Protein AF-A0A7W6G5Y7-F1 (afdb_monomer_lite)

Structure (mmCIF, N/CA/C/O backbone):
data_AF-A0A7W6G5Y7-F1
#
_entry.id   AF-A0A7W6G5Y7-F1
#
loop_
_atom_site.group_PDB
_atom_site.id
_atom_site.type_symbol
_atom_site.label_atom_id
_atom_site.label_alt_id
_atom_site.label_comp_id
_atom_site.label_asym_id
_atom_site.label_entity_id
_atom_site.label_seq_id
_atom_site.pdbx_PDB_ins_code
_atom_site.Cartn_x
_atom_site.Cartn_y
_atom_site.Cartn_z
_atom_site.occupancy
_atom_site.B_iso_or_equiv
_atom_site.auth_seq_id
_atom_site.auth_comp_id
_atom_site.auth_asym_id
_atom_site.auth_atom_id
_atom_site.pdbx_PDB_model_num
ATOM 1 N N . MET A 1 1 ? -26.078 9.169 24.799 1.00 60.44 1 MET A N 1
ATOM 2 C CA . MET A 1 1 ? -25.637 8.527 23.547 1.00 60.44 1 MET A CA 1
ATOM 3 C C . MET A 1 1 ? -25.379 7.090 23.911 1.00 60.44 1 MET A C 1
ATOM 5 O O . MET A 1 1 ? -24.624 6.875 24.850 1.00 60.44 1 MET A O 1
ATOM 9 N N . ASP A 1 2 ? -26.059 6.158 23.262 1.00 86.69 2 ASP A N 1
ATOM 10 C CA . ASP A 1 2 ? -25.894 4.738 23.559 1.00 86.69 2 ASP A CA 1
ATOM 11 C C . ASP A 1 2 ? -24.511 4.279 23.081 1.00 86.69 2 ASP A C 1
ATOM 13 O O . ASP A 1 2 ? -24.051 4.708 22.017 1.00 86.69 2 ASP A O 1
ATOM 17 N N . ASP A 1 3 ? -23.842 3.429 23.860 1.00 86.50 3 ASP A N 1
ATOM 18 C CA . ASP A 1 3 ? -22.496 2.922 23.551 1.00 86.50 3 ASP A CA 1
ATOM 19 C C . ASP A 1 3 ? -22.429 2.279 22.152 1.00 86.50 3 ASP A C 1
ATOM 21 O O . ASP A 1 3 ? -21.445 2.442 21.424 1.00 86.50 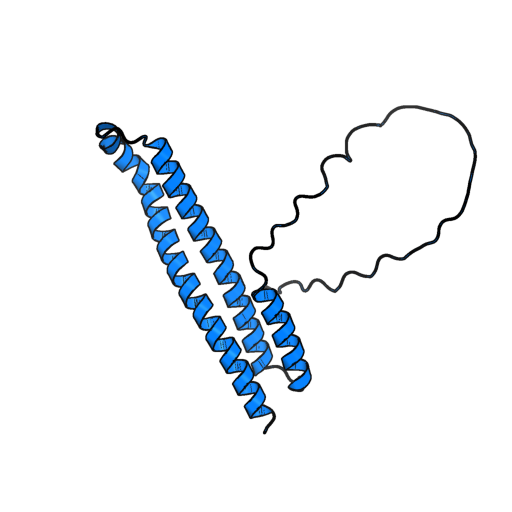3 ASP A O 1
ATOM 25 N N . ASP A 1 4 ? -23.520 1.642 21.724 1.00 88.94 4 ASP A N 1
ATOM 26 C CA . ASP A 1 4 ? -23.660 1.044 20.395 1.00 88.94 4 ASP A CA 1
ATOM 27 C C . ASP A 1 4 ? -23.603 2.086 19.271 1.00 88.94 4 ASP A C 1
ATOM 29 O O . ASP A 1 4 ? -22.976 1.858 18.234 1.00 88.94 4 ASP A O 1
ATOM 33 N N . SER A 1 5 ? -24.190 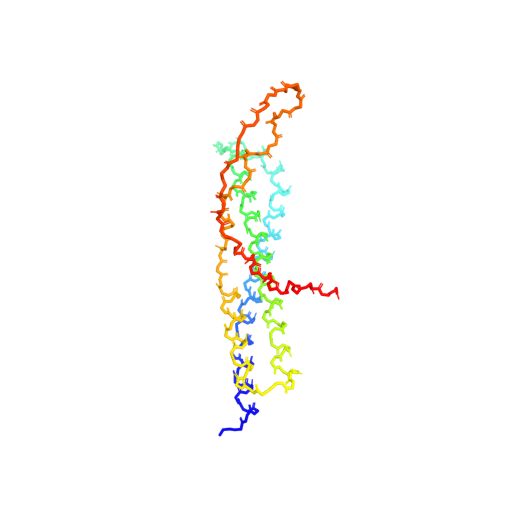3.268 19.485 1.00 91.25 5 SER A N 1
ATOM 34 C CA . SER A 1 5 ? -24.150 4.357 18.500 1.00 91.25 5 SER A CA 1
ATOM 35 C C . SER A 1 5 ? -22.722 4.864 18.298 1.00 91.25 5 SER A C 1
ATOM 37 O O . SER A 1 5 ? -22.308 5.129 17.168 1.00 91.25 5 SER A O 1
ATOM 39 N N . LEU A 1 6 ? -21.945 4.963 19.382 1.00 90.12 6 LEU A N 1
ATOM 40 C CA . LEU A 1 6 ? -20.556 5.415 19.315 1.00 90.12 6 LEU A CA 1
ATOM 41 C C . LEU A 1 6 ? -19.652 4.362 18.661 1.00 90.12 6 LEU A C 1
ATOM 43 O O . LEU A 1 6 ? -18.777 4.705 17.864 1.00 90.12 6 LEU A O 1
ATOM 47 N N . ARG A 1 7 ? -19.909 3.076 18.927 1.00 91.19 7 ARG A N 1
ATOM 48 C CA . ARG A 1 7 ? -19.215 1.963 18.265 1.00 91.19 7 ARG A CA 1
ATOM 49 C C . ARG A 1 7 ? -19.468 1.950 16.755 1.00 91.19 7 ARG A C 1
ATOM 51 O O . ARG A 1 7 ? -18.518 1.781 15.990 1.00 91.19 7 ARG A O 1
ATOM 58 N N . ILE A 1 8 ? -20.712 2.163 16.319 1.00 93.44 8 ILE A N 1
ATOM 59 C CA . ILE A 1 8 ? -21.060 2.243 14.890 1.00 93.44 8 ILE A CA 1
ATOM 60 C C . ILE A 1 8 ? -20.381 3.448 14.232 1.00 93.44 8 ILE A C 1
ATOM 62 O O . ILE A 1 8 ? -19.805 3.301 13.155 1.00 93.44 8 ILE A O 1
ATOM 66 N N . ALA A 1 9 ? -20.389 4.613 14.885 1.00 92.75 9 ALA A N 1
ATOM 67 C CA . ALA A 1 9 ? -19.726 5.808 14.364 1.00 92.75 9 ALA A CA 1
ATOM 68 C C . ALA A 1 9 ? -18.215 5.586 14.168 1.00 92.75 9 ALA A C 1
ATOM 70 O O . ALA A 1 9 ? -17.669 5.929 13.119 1.00 92.75 9 ALA A O 1
ATOM 71 N N . LEU A 1 10 ? -17.556 4.939 15.137 1.00 92.75 10 LEU A N 1
ATOM 72 C CA . LEU A 1 10 ? -16.141 4.579 15.045 1.00 92.75 10 LEU A CA 1
ATOM 73 C C . LEU A 1 10 ? -15.883 3.585 13.904 1.00 92.75 10 LEU A C 1
ATOM 75 O O . LEU A 1 10 ? -14.973 3.779 13.102 1.00 92.75 10 LEU A O 1
ATOM 79 N N . ALA A 1 11 ? -16.702 2.536 13.794 1.00 94.12 11 ALA A N 1
ATOM 80 C CA . ALA A 1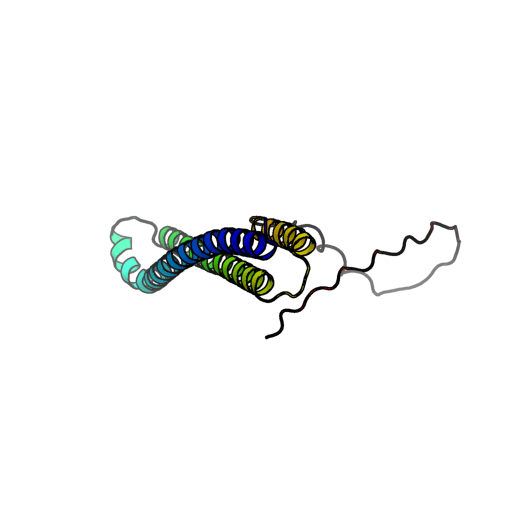 11 ? -16.596 1.561 12.712 1.00 94.12 11 ALA A CA 1
ATOM 81 C C . ALA A 1 11 ? -16.773 2.214 11.331 1.00 94.12 11 ALA A C 1
ATOM 83 O O . ALA A 1 11 ? -16.056 1.875 10.390 1.00 94.12 11 ALA A O 1
ATOM 84 N N . GLN A 1 12 ? -17.696 3.169 11.209 1.00 95.44 12 GLN A N 1
ATOM 85 C CA . GLN A 1 12 ? -17.959 3.875 9.960 1.00 95.44 12 GLN A CA 1
ATOM 86 C C . GLN A 1 12 ? -16.765 4.730 9.517 1.00 95.44 12 GLN A C 1
ATOM 88 O O . GLN A 1 12 ? -16.407 4.693 8.339 1.00 95.44 12 GLN A O 1
ATOM 93 N N . ASP A 1 13 ? -16.122 5.450 10.438 1.00 93.62 13 ASP A N 1
ATOM 94 C CA . ASP A 1 13 ? -14.914 6.229 10.134 1.00 93.62 13 ASP A CA 1
ATOM 95 C C . ASP A 1 13 ? -13.773 5.327 9.626 1.00 93.62 13 ASP A C 1
ATOM 97 O O . ASP A 1 13 ? -13.210 5.536 8.544 1.00 93.62 13 ASP A O 1
ATOM 101 N N . VAL A 1 14 ? -13.518 4.226 10.343 1.00 94.31 14 VAL A N 1
ATOM 102 C CA . VAL A 1 14 ? -12.521 3.217 9.954 1.00 94.31 14 VAL A CA 1
ATOM 103 C C . VAL A 1 14 ? -12.843 2.597 8.589 1.00 94.31 14 VAL A C 1
ATOM 105 O O . VAL A 1 14 ? -11.942 2.411 7.764 1.00 94.31 14 VAL A O 1
ATOM 108 N N . HIS A 1 15 ? -14.116 2.313 8.315 1.00 94.69 15 HIS A N 1
ATOM 109 C CA . HIS A 1 15 ? -14.567 1.743 7.046 1.00 94.69 15 HIS A CA 1
ATOM 110 C C . HIS A 1 15 ? -14.334 2.690 5.859 1.00 94.69 15 HIS A C 1
ATOM 112 O O . HIS A 1 15 ? -13.856 2.253 4.808 1.00 94.69 15 HIS A O 1
ATOM 118 N N . ILE A 1 16 ? -14.609 3.991 6.010 1.00 94.19 16 ILE A N 1
ATOM 119 C CA . ILE A 1 16 ? -14.344 4.984 4.951 1.00 94.19 16 ILE A CA 1
ATOM 120 C C . ILE A 1 16 ? -12.855 4.975 4.582 1.00 94.19 16 ILE A C 1
ATOM 122 O O . ILE A 1 16 ? -12.489 4.977 3.400 1.00 94.19 16 ILE A O 1
ATOM 126 N N . LYS A 1 17 ? -11.981 4.887 5.586 1.00 90.75 17 LYS A N 1
ATOM 127 C CA . LYS A 1 17 ? -10.534 4.827 5.377 1.00 90.75 17 LYS A CA 1
ATOM 128 C C . LYS A 1 17 ? -10.081 3.518 4.725 1.00 90.75 17 LYS A C 1
ATOM 130 O O . LYS A 1 17 ? -9.279 3.546 3.789 1.00 90.75 17 LYS A O 1
ATOM 135 N N . GLN A 1 18 ? -10.642 2.382 5.147 1.00 93.69 18 GLN A N 1
ATOM 136 C CA . GLN A 1 18 ? -10.413 1.082 4.504 1.00 93.69 18 GLN A CA 1
ATOM 137 C C . GLN A 1 18 ? -10.760 1.135 3.010 1.00 93.69 18 GLN A C 1
ATOM 139 O O . GLN A 1 18 ? -10.001 0.635 2.173 1.00 93.69 18 GLN A O 1
ATOM 144 N N . TRP A 1 19 ? -11.892 1.753 2.669 1.00 94.00 19 TRP A N 1
ATOM 145 C CA . TRP A 1 19 ? -12.358 1.864 1.290 1.00 94.00 19 TRP A CA 1
ATOM 146 C C . TRP A 1 19 ? -11.395 2.684 0.421 1.00 94.00 19 TRP A C 1
ATOM 148 O O . TRP A 1 19 ? -11.069 2.270 -0.695 1.00 94.00 19 TRP A O 1
ATOM 158 N N . SER A 1 20 ? -10.849 3.776 0.966 1.00 92.12 20 SER A N 1
ATOM 159 C CA . SER A 1 20 ? -9.802 4.573 0.310 1.00 92.12 20 SER A CA 1
ATOM 160 C C . SER A 1 20 ? -8.555 3.740 -0.024 1.00 92.12 20 SER A C 1
ATOM 162 O O . SER A 1 20 ? -8.077 3.756 -1.164 1.00 92.12 20 SER A O 1
ATOM 164 N N . TYR A 1 21 ? -8.068 2.921 0.918 1.00 92.81 21 TYR A N 1
ATOM 165 C CA . TYR A 1 21 ? -6.949 2.011 0.644 1.00 92.81 21 TYR A CA 1
ATOM 166 C C . TYR A 1 21 ? -7.297 0.947 -0.398 1.00 92.81 21 TYR A C 1
ATOM 168 O O . TYR A 1 21 ? -6.447 0.605 -1.221 1.00 92.81 21 TYR A O 1
ATOM 176 N N . GLY A 1 22 ? -8.537 0.453 -0.406 1.00 92.31 22 GLY A N 1
ATOM 177 C CA . GLY A 1 22 ? -9.022 -0.474 -1.428 1.00 92.31 22 GLY A CA 1
ATOM 178 C C . GLY A 1 22 ? -8.970 0.126 -2.835 1.00 92.31 22 GLY A C 1
ATOM 179 O O . GLY A 1 22 ? -8.525 -0.541 -3.774 1.00 92.31 22 GLY A O 1
ATOM 180 N N . TRP A 1 23 ? -9.357 1.396 -2.979 1.00 95.19 23 TRP A N 1
ATOM 181 C CA . TRP A 1 23 ? -9.278 2.105 -4.256 1.00 95.19 23 TRP A CA 1
ATOM 182 C C . TRP A 1 23 ? -7.829 2.301 -4.713 1.00 95.19 23 TRP A C 1
ATOM 184 O O . TRP A 1 23 ? -7.490 1.954 -5.846 1.00 95.19 23 TRP A O 1
ATOM 194 N N . LEU A 1 24 ? -6.955 2.786 -3.824 1.00 92.00 24 LEU A N 1
ATOM 195 C CA . LEU A 1 24 ? -5.527 2.961 -4.115 1.00 92.00 24 LEU A CA 1
ATOM 196 C C . LEU A 1 24 ? -4.875 1.636 -4.524 1.00 92.00 24 LEU A C 1
ATOM 198 O O . LEU A 1 24 ? -4.218 1.564 -5.561 1.00 92.00 24 LEU A O 1
ATOM 202 N N . ASN A 1 25 ? -5.132 0.567 -3.771 1.00 93.50 25 ASN A N 1
ATOM 203 C CA . ASN A 1 25 ? -4.649 -0.772 -4.084 1.00 93.50 25 ASN A CA 1
ATOM 204 C C . ASN A 1 25 ? -5.077 -1.225 -5.491 1.00 93.50 25 ASN A C 1
ATOM 206 O O . ASN A 1 25 ? -4.262 -1.761 -6.239 1.00 93.50 25 ASN A O 1
ATOM 210 N N . LYS A 1 26 ? -6.334 -0.974 -5.881 1.00 94.75 26 LYS A N 1
ATOM 211 C CA . LYS A 1 26 ? -6.847 -1.334 -7.211 1.00 94.75 26 LYS A CA 1
ATOM 212 C C . LYS A 1 26 ? -6.150 -0.557 -8.331 1.00 94.75 26 LYS A C 1
ATOM 214 O O . LYS A 1 26 ? -5.807 -1.152 -9.348 1.00 94.75 26 LYS A O 1
ATOM 219 N N . VAL A 1 27 ? -5.915 0.742 -8.141 1.00 95.75 27 VAL A N 1
ATOM 220 C CA . VAL A 1 27 ? -5.206 1.580 -9.123 1.00 95.75 27 VAL A CA 1
ATOM 221 C C . VAL A 1 27 ? -3.767 1.098 -9.308 1.00 95.75 27 VAL A C 1
ATOM 223 O O . VAL A 1 27 ? -3.352 0.854 -10.440 1.00 95.75 27 VAL A O 1
ATOM 226 N N . PHE A 1 28 ? -3.025 0.892 -8.217 1.00 94.25 28 PHE A N 1
ATOM 227 C CA . PHE A 1 28 ? -1.637 0.425 -8.294 1.00 94.25 28 PHE A CA 1
ATOM 228 C C . PHE A 1 28 ? -1.517 -1.006 -8.818 1.00 94.25 28 PHE A C 1
ATOM 230 O O . PHE A 1 28 ? -0.572 -1.302 -9.540 1.00 94.25 28 PHE A O 1
ATOM 237 N N . PHE A 1 29 ? -2.490 -1.872 -8.530 1.00 94.75 29 PHE A N 1
ATOM 238 C CA . PHE A 1 29 ? -2.553 -3.209 -9.116 1.00 94.75 29 PHE A CA 1
ATOM 239 C C . PHE A 1 29 ? -2.683 -3.161 -10.643 1.00 94.75 29 PHE A C 1
ATOM 241 O O . PHE A 1 29 ? -1.926 -3.827 -11.346 1.00 94.75 29 PHE A O 1
ATOM 248 N N . VAL A 1 30 ? -3.617 -2.357 -11.163 1.00 96.31 30 VAL A N 1
ATOM 249 C CA . VAL A 1 30 ? -3.798 -2.204 -12.616 1.00 96.31 30 VAL A CA 1
ATOM 250 C C . VAL A 1 30 ? -2.556 -1.579 -13.247 1.00 96.31 30 VAL A C 1
ATOM 252 O O . VAL A 1 30 ? -2.100 -2.051 -14.284 1.00 96.31 30 VAL A O 1
ATOM 255 N N . LEU A 1 31 ? -1.972 -0.562 -12.610 1.00 94.62 31 LEU A N 1
ATOM 256 C CA . LEU A 1 31 ? -0.749 0.075 -13.094 1.00 94.62 31 LEU A CA 1
ATOM 257 C C . LEU A 1 31 ? 0.425 -0.913 -13.155 1.00 94.62 31 LEU A C 1
ATOM 259 O O . LEU A 1 31 ? 1.078 -1.000 -14.189 1.00 94.62 31 LEU A O 1
ATOM 263 N N . ALA A 1 32 ? 0.657 -1.683 -12.088 1.00 94.31 32 ALA A N 1
ATOM 264 C CA . ALA A 1 32 ? 1.695 -2.713 -12.042 1.00 94.31 32 ALA A CA 1
ATOM 265 C C . ALA A 1 32 ? 1.470 -3.777 -13.122 1.00 94.31 32 ALA A C 1
ATOM 267 O O . ALA A 1 32 ? 2.389 -4.130 -13.845 1.00 94.31 32 ALA A O 1
ATOM 268 N N . MET A 1 33 ? 0.230 -4.234 -13.306 1.00 96.12 33 MET A N 1
ATOM 269 C CA . MET A 1 33 ? -0.095 -5.203 -14.353 1.00 96.12 33 MET A CA 1
ATOM 270 C C . MET A 1 33 ? 0.245 -4.675 -15.754 1.00 96.12 33 MET A C 1
ATOM 272 O O . MET A 1 33 ? 0.867 -5.383 -16.545 1.00 96.12 33 MET A O 1
ATOM 276 N N . LEU A 1 34 ? -0.136 -3.431 -16.061 1.00 95.44 34 LEU A N 1
ATOM 277 C CA . LEU A 1 34 ? 0.149 -2.815 -17.359 1.00 95.44 34 LEU A CA 1
ATOM 278 C C . LEU A 1 34 ? 1.650 -2.589 -17.571 1.00 95.44 34 LEU A C 1
ATOM 280 O O . LEU A 1 34 ? 2.152 -2.843 -18.665 1.00 95.44 34 LEU A O 1
ATOM 284 N N . LEU A 1 35 ? 2.368 -2.142 -16.539 1.00 93.75 35 LEU A N 1
ATOM 285 C CA . LEU A 1 35 ? 3.810 -1.914 -16.611 1.00 93.75 35 LEU A CA 1
ATOM 286 C C . LEU A 1 35 ? 4.588 -3.225 -16.746 1.00 93.75 35 LEU A C 1
ATOM 288 O O . LEU A 1 35 ? 5.473 -3.303 -17.592 1.00 93.75 35 LEU A O 1
ATOM 292 N N . SER A 1 36 ? 4.207 -4.279 -16.028 1.00 94.12 36 SER A N 1
ATOM 293 C CA . SER A 1 36 ? 4.819 -5.604 -16.154 1.00 94.12 36 SER A CA 1
ATOM 294 C C . SER A 1 36 ? 4.653 -6.171 -17.569 1.00 94.12 36 SER A C 1
ATOM 296 O O . SER A 1 36 ? 5.603 -6.703 -18.149 1.00 94.12 36 SER A O 1
ATOM 298 N N . VAL A 1 37 ? 3.474 -5.992 -18.179 1.00 94.75 37 VAL A N 1
ATOM 299 C CA . VAL A 1 37 ? 3.259 -6.337 -19.595 1.00 94.75 37 VAL A CA 1
ATOM 300 C C . VAL A 1 37 ? 4.127 -5.464 -20.505 1.00 94.75 37 VAL A C 1
ATOM 302 O O . VAL A 1 37 ? 4.758 -5.985 -21.423 1.00 94.75 37 VAL A O 1
ATOM 305 N N . ALA A 1 38 ? 4.219 -4.157 -20.246 1.00 90.56 38 ALA A N 1
ATOM 306 C CA . ALA A 1 38 ? 5.065 -3.255 -21.028 1.00 90.56 38 ALA A CA 1
ATOM 307 C C . ALA A 1 38 ? 6.554 -3.643 -20.963 1.00 90.56 38 ALA A C 1
ATOM 309 O O . ALA A 1 38 ? 7.223 -3.632 -21.996 1.00 90.56 38 ALA A O 1
ATOM 310 N N . VAL A 1 39 ? 7.058 -4.050 -19.792 1.00 91.00 39 VAL A N 1
ATOM 311 C CA . VAL A 1 39 ? 8.428 -4.560 -19.609 1.00 91.00 39 VAL A CA 1
ATOM 312 C C . VAL A 1 39 ? 8.647 -5.837 -20.423 1.00 91.00 39 VAL A C 1
ATOM 314 O O . VAL A 1 39 ? 9.674 -5.965 -21.084 1.00 91.00 39 VAL A O 1
ATOM 317 N N . MET A 1 40 ? 7.682 -6.762 -20.440 1.00 91.00 40 MET A N 1
ATOM 318 C CA . MET A 1 40 ? 7.778 -7.986 -21.249 1.00 91.00 40 MET A CA 1
ATOM 319 C C . MET A 1 40 ? 7.744 -7.719 -22.757 1.00 91.00 40 MET A C 1
ATOM 321 O O . MET A 1 40 ? 8.431 -8.399 -23.517 1.00 91.00 40 MET A O 1
ATOM 325 N N . VAL A 1 41 ? 6.955 -6.739 -23.201 1.00 90.12 41 VAL A N 1
ATOM 326 C CA . VAL A 1 41 ? 6.846 -6.361 -24.620 1.00 90.12 41 VAL A CA 1
ATOM 327 C C . VAL A 1 41 ? 8.047 -5.519 -25.076 1.00 90.12 41 VAL A C 1
ATOM 329 O O . VAL A 1 41 ? 8.353 -5.467 -26.269 1.00 90.12 41 VAL A O 1
ATOM 332 N N . TRP A 1 42 ? 8.775 -4.900 -24.143 1.00 86.00 42 TRP A N 1
ATOM 333 C CA . TRP A 1 42 ? 9.881 -3.989 -24.434 1.00 86.00 42 TRP A CA 1
ATOM 334 C C . TRP A 1 42 ? 10.950 -4.545 -25.396 1.00 86.00 42 TRP A C 1
ATOM 336 O O . TRP A 1 42 ? 11.266 -3.847 -26.364 1.00 86.00 42 TRP A O 1
ATOM 346 N N . PRO A 1 43 ? 11.477 -5.779 -25.238 1.00 83.56 43 PRO A N 1
ATOM 347 C CA . PRO A 1 43 ? 12.496 -6.317 -26.143 1.00 83.56 43 PRO A CA 1
ATOM 348 C C . PRO A 1 43 ? 12.021 -6.415 -27.599 1.00 83.56 43 PRO A C 1
ATOM 350 O O . PRO A 1 43 ? 12.816 -6.223 -28.517 1.00 83.56 43 PRO A O 1
ATOM 353 N N . LEU A 1 44 ? 10.722 -6.658 -27.817 1.00 85.38 44 LEU A N 1
ATOM 354 C CA . LEU A 1 44 ? 10.123 -6.712 -29.155 1.00 85.38 44 LEU A CA 1
ATOM 355 C C . LEU A 1 44 ? 10.079 -5.319 -29.802 1.00 85.38 44 LEU A C 1
ATOM 357 O O . LEU A 1 44 ? 10.317 -5.174 -30.999 1.00 85.38 44 LEU A O 1
ATOM 361 N N . MET A 1 45 ? 9.817 -4.284 -29.002 1.00 79.62 45 MET A N 1
ATOM 362 C CA . MET A 1 45 ? 9.747 -2.895 -29.462 1.00 79.62 45 MET A CA 1
ATOM 363 C C . MET A 1 45 ? 11.135 -2.272 -29.666 1.00 79.62 45 MET A C 1
ATOM 365 O O . MET A 1 45 ? 11.322 -1.492 -30.603 1.00 79.62 45 MET A O 1
ATOM 369 N N . ALA A 1 46 ? 12.119 -2.629 -28.835 1.00 77.00 46 ALA A N 1
ATOM 370 C CA . ALA A 1 46 ? 13.473 -2.067 -28.855 1.00 77.00 46 ALA A CA 1
ATOM 371 C C . ALA A 1 46 ? 14.167 -2.200 -30.224 1.00 77.00 46 ALA A C 1
ATOM 373 O O . ALA A 1 46 ? 14.847 -1.272 -30.665 1.00 77.00 46 ALA A O 1
ATOM 374 N N . VAL A 1 47 ? 13.917 -3.301 -30.944 1.00 73.69 47 VAL A N 1
ATOM 375 C CA . VAL A 1 47 ? 14.434 -3.533 -32.307 1.00 73.69 47 VAL A CA 1
ATOM 376 C C . VAL A 1 47 ? 13.954 -2.458 -33.290 1.00 73.69 47 VAL A C 1
ATOM 378 O O . VAL A 1 47 ? 14.703 -2.042 -34.169 1.00 73.69 47 VAL A O 1
ATOM 381 N N . THR A 1 48 ? 12.728 -1.960 -33.119 1.00 72.75 48 THR A N 1
ATOM 382 C CA . THR A 1 48 ? 12.142 -0.926 -33.989 1.00 72.75 48 THR A CA 1
ATOM 383 C C . THR A 1 48 ? 12.445 0.501 -33.520 1.00 72.75 48 THR A C 1
ATOM 385 O O . THR A 1 48 ? 12.542 1.413 -34.340 1.00 72.75 48 THR A O 1
ATOM 388 N N . ILE A 1 49 ? 12.625 0.708 -32.210 1.00 67.31 49 ILE A N 1
ATOM 389 C CA . ILE A 1 49 ? 12.835 2.032 -31.598 1.00 67.31 49 ILE A CA 1
ATOM 390 C C . ILE A 1 49 ? 14.283 2.515 -31.726 1.00 67.31 49 ILE A C 1
ATOM 392 O O . ILE A 1 49 ? 14.490 3.723 -31.848 1.00 67.31 49 ILE A O 1
ATOM 396 N N . ASN A 1 50 ? 15.274 1.617 -31.790 1.00 64.25 50 ASN A N 1
ATOM 397 C CA . ASN A 1 50 ? 16.676 2.004 -32.014 1.00 64.25 50 ASN A CA 1
ATOM 398 C C . ASN A 1 50 ? 16.872 2.844 -33.293 1.00 64.25 50 ASN A C 1
ATOM 400 O O . ASN A 1 50 ? 17.790 3.655 -33.366 1.00 64.25 50 ASN A O 1
ATOM 404 N N . ALA A 1 51 ? 15.962 2.740 -34.266 1.00 60.75 51 ALA A N 1
ATOM 405 C CA . ALA A 1 51 ? 15.953 3.580 -35.463 1.00 60.75 51 ALA A CA 1
ATOM 406 C C . ALA A 1 51 ? 15.611 5.070 -35.203 1.00 60.75 51 ALA A C 1
ATOM 408 O O . ALA A 1 51 ? 15.744 5.885 -36.112 1.00 60.75 51 ALA A O 1
ATOM 409 N N . ARG A 1 52 ? 15.155 5.447 -33.995 1.00 67.12 52 ARG A N 1
ATOM 410 C CA . ARG A 1 52 ? 14.675 6.803 -33.640 1.00 67.12 52 ARG A CA 1
ATOM 411 C C . ARG A 1 52 ? 15.578 7.569 -32.661 1.00 67.12 52 ARG A C 1
ATOM 413 O O . ARG A 1 52 ? 15.198 8.651 -32.226 1.00 67.12 52 ARG A O 1
ATOM 420 N N . GLY A 1 53 ? 16.750 7.034 -32.308 1.00 68.88 53 GLY A N 1
ATOM 421 C CA . GLY A 1 53 ? 17.755 7.745 -31.500 1.00 68.88 53 GLY A CA 1
ATOM 422 C C . GLY A 1 53 ? 17.438 7.894 -30.005 1.00 68.88 53 GLY A C 1
ATOM 423 O O . GLY A 1 53 ? 18.119 8.646 -29.315 1.00 68.88 53 GLY A O 1
ATOM 424 N N . VAL A 1 54 ? 16.426 7.190 -29.489 1.00 72.50 54 VAL A N 1
ATOM 425 C CA . VAL A 1 54 ? 16.198 7.059 -28.041 1.00 72.50 54 VAL A CA 1
ATOM 426 C C . VAL A 1 54 ? 17.065 5.918 -27.526 1.00 72.50 54 VAL A C 1
ATOM 428 O O . VAL A 1 54 ? 17.007 4.821 -28.078 1.00 72.50 54 VAL A O 1
ATOM 431 N N . ASP A 1 55 ? 17.832 6.156 -26.460 1.00 81.12 55 ASP A N 1
ATOM 432 C CA . ASP A 1 55 ? 18.598 5.096 -25.806 1.00 81.12 55 ASP A CA 1
ATOM 433 C C . ASP A 1 55 ? 17.634 4.078 -25.176 1.00 81.12 55 ASP A C 1
ATOM 435 O O . ASP A 1 55 ? 17.002 4.319 -24.138 1.00 81.12 55 ASP A O 1
ATOM 439 N N . ALA A 1 56 ? 17.488 2.936 -25.849 1.00 82.12 56 ALA A N 1
ATOM 440 C CA . ALA A 1 56 ? 16.578 1.874 -25.454 1.00 82.12 56 ALA A CA 1
ATOM 441 C C . ALA A 1 56 ? 16.885 1.338 -24.044 1.00 82.12 56 ALA A C 1
ATOM 443 O O . ALA A 1 56 ? 15.962 0.905 -23.349 1.00 82.12 56 ALA A O 1
ATOM 444 N N . ALA A 1 57 ? 18.143 1.406 -23.594 1.00 84.25 57 ALA A N 1
ATOM 445 C CA . ALA A 1 57 ? 18.535 0.959 -22.260 1.00 84.25 57 ALA A CA 1
ATOM 446 C C . ALA A 1 57 ? 18.021 1.907 -21.164 1.00 84.25 57 ALA A C 1
ATOM 448 O O . ALA A 1 57 ? 17.529 1.459 -20.122 1.00 84.25 57 ALA A O 1
ATOM 449 N N . VAL A 1 58 ? 18.071 3.221 -21.410 1.00 87.00 58 VAL A N 1
ATOM 450 C CA . VAL A 1 58 ? 17.553 4.228 -20.469 1.00 87.00 58 VAL A CA 1
ATOM 451 C C . VAL A 1 58 ? 16.042 4.080 -20.324 1.00 87.00 58 VAL A C 1
ATOM 453 O O . VAL A 1 58 ? 15.531 3.997 -19.206 1.00 87.00 58 VAL A O 1
ATOM 456 N N . ALA A 1 59 ? 15.321 3.980 -21.442 1.00 85.00 59 ALA A N 1
ATOM 457 C CA . ALA A 1 59 ? 13.869 3.842 -21.411 1.00 85.00 59 ALA A CA 1
ATOM 458 C C . ALA A 1 59 ? 13.422 2.531 -20.734 1.00 85.00 59 ALA A C 1
ATOM 460 O O . ALA A 1 59 ? 12.507 2.560 -19.910 1.00 85.00 59 ALA A O 1
ATOM 461 N N . GLN A 1 60 ? 14.119 1.413 -20.970 1.00 87.25 60 GLN A N 1
ATOM 462 C CA . GLN A 1 60 ? 13.878 0.158 -20.246 1.00 87.25 60 GLN A CA 1
ATOM 463 C C . GLN A 1 60 ? 14.036 0.327 -18.732 1.00 87.25 60 GLN A C 1
ATOM 465 O O . GLN A 1 60 ? 13.200 -0.148 -17.960 1.00 87.25 60 GLN A O 1
ATOM 470 N N . THR A 1 61 ? 15.105 1.004 -18.307 1.00 90.75 61 THR A N 1
ATOM 471 C CA . THR A 1 61 ? 15.406 1.216 -16.885 1.00 90.75 61 THR A CA 1
ATOM 472 C C . THR A 1 61 ? 14.310 2.038 -16.216 1.00 90.75 61 THR A C 1
ATOM 474 O O . THR A 1 61 ? 13.856 1.685 -15.130 1.00 90.75 61 THR A O 1
ATOM 477 N N . VAL A 1 62 ? 13.823 3.087 -16.884 1.00 91.06 62 VAL A N 1
ATOM 478 C CA . VAL A 1 62 ? 12.723 3.920 -16.376 1.00 91.06 62 VAL A CA 1
ATOM 479 C C . VAL A 1 62 ? 11.426 3.119 -16.267 1.00 91.06 62 VAL A C 1
ATOM 481 O O . VAL A 1 62 ? 10.784 3.154 -15.219 1.00 91.06 62 VAL A O 1
ATOM 484 N N . VAL A 1 63 ? 11.051 2.362 -17.303 1.00 90.31 63 VAL A N 1
ATOM 485 C CA . VAL A 1 63 ? 9.827 1.540 -17.279 1.00 90.31 63 VAL A CA 1
ATOM 486 C C . VAL A 1 63 ? 9.906 0.475 -16.181 1.00 90.31 63 VAL A C 1
ATOM 488 O O . VAL A 1 63 ? 8.953 0.306 -15.426 1.00 90.31 63 VAL A O 1
ATOM 491 N N . THR A 1 64 ? 11.059 -0.180 -16.028 1.00 92.94 64 THR A N 1
ATOM 492 C CA . THR A 1 64 ? 11.290 -1.182 -14.972 1.00 92.94 64 THR A CA 1
ATOM 493 C C . THR A 1 64 ? 11.240 -0.552 -13.576 1.00 92.94 64 THR A C 1
ATOM 495 O O . THR A 1 64 ? 10.655 -1.124 -12.659 1.00 92.94 64 THR A O 1
ATOM 498 N N . ALA A 1 65 ? 11.811 0.644 -13.397 1.00 94.44 65 ALA A N 1
ATOM 499 C CA . ALA A 1 65 ? 11.747 1.359 -12.123 1.00 94.44 65 ALA A CA 1
ATOM 500 C C . ALA A 1 65 ? 10.305 1.750 -11.763 1.00 94.44 65 ALA A C 1
ATOM 502 O O . ALA A 1 65 ? 9.901 1.607 -10.609 1.00 94.44 65 ALA A O 1
ATOM 503 N N . LEU A 1 66 ? 9.517 2.198 -12.746 1.00 94.12 66 LEU A N 1
ATOM 504 C CA . LEU A 1 66 ? 8.096 2.500 -12.561 1.00 94.12 66 LEU A CA 1
ATOM 505 C C . LEU A 1 66 ? 7.279 1.245 -12.233 1.00 94.12 66 LEU A C 1
ATOM 507 O O . LEU A 1 66 ? 6.398 1.314 -11.377 1.00 94.12 66 LEU A O 1
ATOM 511 N N . ASP A 1 67 ? 7.572 0.111 -12.873 1.00 94.94 67 ASP A N 1
ATOM 512 C CA . ASP A 1 67 ? 6.930 -1.176 -12.578 1.00 94.94 67 ASP A CA 1
ATOM 513 C C . ASP A 1 67 ? 7.202 -1.602 -11.129 1.00 94.94 67 ASP A C 1
ATOM 515 O O . ASP A 1 67 ? 6.273 -1.807 -10.344 1.00 94.94 67 ASP A O 1
ATOM 519 N N . GLY A 1 68 ? 8.477 -1.606 -10.727 1.00 95.38 68 GLY A N 1
ATOM 520 C CA . GLY A 1 68 ? 8.876 -1.904 -9.352 1.00 95.38 68 GLY A CA 1
ATOM 521 C C . GLY A 1 68 ? 8.243 -0.950 -8.334 1.00 95.38 68 GLY A C 1
ATOM 522 O O . GLY A 1 68 ? 7.769 -1.387 -7.282 1.00 95.38 68 GLY A O 1
ATOM 523 N N . PHE A 1 69 ? 8.159 0.342 -8.660 1.00 95.19 69 PHE A N 1
ATOM 524 C CA . PHE A 1 69 ? 7.459 1.335 -7.846 1.00 95.19 69 PHE A CA 1
ATOM 525 C C . PHE A 1 69 ? 5.964 1.012 -7.710 1.00 95.19 69 PHE A C 1
ATOM 527 O O . PHE A 1 69 ? 5.437 1.003 -6.596 1.00 95.19 69 PHE A O 1
ATOM 534 N N . ALA A 1 70 ? 5.279 0.693 -8.810 1.00 94.44 70 ALA A N 1
ATOM 535 C CA . ALA A 1 70 ? 3.859 0.354 -8.791 1.00 94.44 70 ALA A CA 1
ATOM 536 C C . ALA A 1 70 ? 3.583 -0.912 -7.962 1.00 94.44 70 ALA A C 1
ATOM 538 O O . ALA A 1 70 ? 2.660 -0.920 -7.143 1.00 94.44 70 ALA A O 1
ATOM 539 N N . ILE A 1 71 ? 4.419 -1.946 -8.107 1.00 94.00 71 ILE A N 1
ATOM 540 C CA . ILE A 1 71 ? 4.342 -3.183 -7.316 1.00 94.00 71 ILE A CA 1
ATOM 541 C C . ILE A 1 71 ? 4.558 -2.890 -5.827 1.00 94.00 71 ILE A C 1
ATOM 543 O O . ILE A 1 71 ? 3.800 -3.380 -4.984 1.00 94.00 71 ILE A O 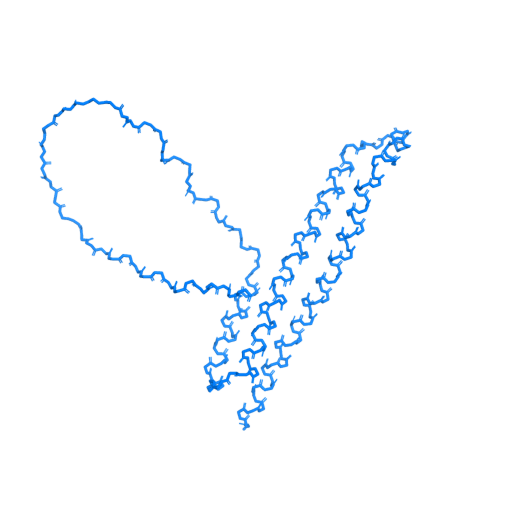1
ATOM 547 N N . TYR A 1 72 ? 5.562 -2.079 -5.487 1.00 94.62 72 TYR A N 1
ATOM 548 C CA . TYR A 1 72 ? 5.828 -1.697 -4.102 1.00 94.62 72 TYR A CA 1
ATOM 549 C C . TYR A 1 72 ? 4.629 -0.970 -3.476 1.00 94.62 72 TYR A C 1
ATOM 551 O O . TYR A 1 72 ? 4.182 -1.343 -2.389 1.00 94.62 72 TYR A O 1
ATOM 559 N N . PHE A 1 73 ? 4.058 0.014 -4.175 1.00 93.69 73 PHE A N 1
ATOM 560 C CA . PHE A 1 73 ? 2.886 0.757 -3.701 1.00 93.69 73 PHE A CA 1
ATOM 561 C C . PHE A 1 73 ? 1.639 -0.123 -3.583 1.00 93.69 73 PHE A C 1
ATOM 563 O O . PHE A 1 73 ? 0.896 -0.002 -2.606 1.00 93.69 73 PHE A O 1
ATOM 570 N N . TYR A 1 74 ? 1.434 -1.053 -4.519 1.00 93.62 74 TYR A N 1
ATOM 571 C CA . TYR A 1 74 ? 0.392 -2.073 -4.408 1.00 93.62 74 TYR A CA 1
ATOM 572 C C . TYR A 1 74 ? 0.539 -2.869 -3.104 1.00 93.62 74 TYR A C 1
ATOM 574 O O . TYR A 1 74 ? -0.386 -2.908 -2.292 1.00 93.62 74 TYR A O 1
ATOM 582 N N . GLN A 1 75 ? 1.719 -3.438 -2.841 1.00 92.69 75 GLN A N 1
ATOM 583 C CA . GLN A 1 75 ? 1.960 -4.200 -1.612 1.00 92.69 75 GLN A CA 1
ATOM 584 C C . GLN A 1 75 ? 1.804 -3.338 -0.352 1.00 92.69 75 GLN A C 1
ATOM 586 O O . GLN A 1 75 ? 1.265 -3.801 0.658 1.00 92.69 75 GLN A O 1
ATOM 591 N N . PHE A 1 76 ? 2.256 -2.086 -0.406 1.00 91.88 76 PHE A N 1
ATOM 592 C CA . PHE A 1 76 ? 2.156 -1.135 0.693 1.00 91.88 76 PHE A CA 1
ATOM 593 C C . PHE A 1 76 ? 0.697 -0.855 1.075 1.00 91.88 76 PHE A C 1
ATOM 595 O O . PHE A 1 76 ? 0.316 -1.017 2.240 1.00 91.88 76 PHE A O 1
ATOM 602 N N . TYR A 1 77 ? -0.151 -0.512 0.102 1.00 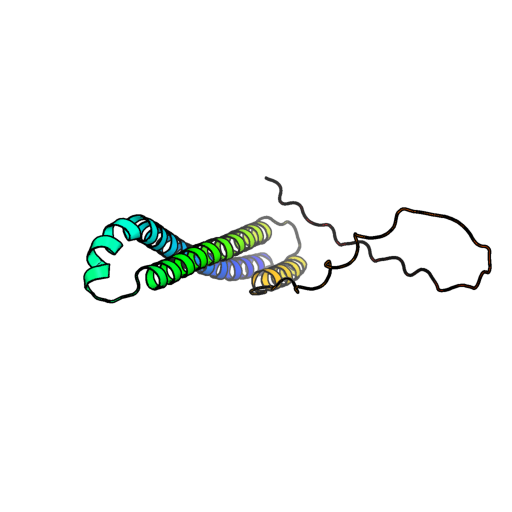92.25 77 TYR A N 1
ATOM 603 C CA . TYR A 1 77 ? -1.569 -0.261 0.363 1.00 92.25 77 TYR A CA 1
ATOM 604 C C . TYR A 1 77 ? -2.346 -1.531 0.683 1.00 92.25 77 TYR A C 1
ATOM 606 O O . TYR A 1 77 ? -3.231 -1.489 1.539 1.00 92.25 77 TYR A O 1
ATOM 614 N N . LYS A 1 78 ? -1.986 -2.671 0.084 1.00 92.94 78 LYS A N 1
ATOM 615 C CA . LYS A 1 78 ? -2.599 -3.958 0.417 1.00 92.94 78 LYS A CA 1
ATOM 616 C C . LYS A 1 78 ? -2.416 -4.305 1.894 1.00 92.94 78 LYS A C 1
ATOM 618 O O . LYS A 1 78 ? -3.375 -4.719 2.541 1.00 92.94 78 LYS A O 1
ATOM 623 N N . LYS A 1 79 ? -1.217 -4.094 2.451 1.00 92.19 79 LYS A N 1
ATOM 624 C CA . LYS A 1 79 ? -0.949 -4.310 3.885 1.00 92.19 79 LYS A CA 1
ATOM 625 C C . LYS A 1 79 ? -1.817 -3.411 4.764 1.00 92.19 79 LYS A C 1
ATOM 627 O O . LYS A 1 79 ? -2.443 -3.904 5.697 1.00 92.19 79 LYS A O 1
ATOM 632 N N . ARG A 1 80 ? -1.902 -2.114 4.448 1.00 92.56 80 ARG A N 1
ATOM 633 C CA . ARG A 1 80 ? -2.742 -1.160 5.194 1.00 92.56 80 ARG A CA 1
ATOM 634 C C . ARG A 1 80 ? -4.223 -1.525 5.132 1.00 92.56 80 ARG A C 1
ATOM 636 O O . ARG A 1 80 ? -4.874 -1.535 6.167 1.00 92.56 80 ARG A O 1
ATOM 643 N N . GLN A 1 81 ? -4.720 -1.919 3.960 1.00 93.62 81 GLN A N 1
ATOM 644 C CA . GLN A 1 81 ? -6.095 -2.389 3.789 1.00 93.62 81 GLN A CA 1
ATOM 645 C C . GLN A 1 81 ? -6.418 -3.559 4.733 1.00 93.62 81 GLN A C 1
ATOM 647 O O . GLN A 1 81 ? -7.443 -3.524 5.407 1.00 93.62 81 GLN A O 1
ATOM 652 N N . VAL A 1 82 ? -5.536 -4.563 4.809 1.00 93.69 82 VAL A N 1
ATOM 653 C CA . VAL A 1 82 ? -5.720 -5.736 5.684 1.00 93.69 82 VAL A CA 1
ATOM 654 C C . VAL A 1 82 ? -5.671 -5.346 7.164 1.00 93.69 82 VAL A C 1
ATOM 656 O O . VAL A 1 82 ? -6.488 -5.818 7.950 1.00 93.69 82 VAL A O 1
ATOM 659 N N . LEU A 1 83 ? -4.754 -4.454 7.557 1.00 93.38 83 LEU A N 1
ATOM 660 C CA . LEU A 1 83 ? -4.686 -3.952 8.934 1.00 93.38 83 LEU A CA 1
ATOM 661 C C . LEU A 1 83 ? -5.970 -3.212 9.330 1.00 93.38 83 LEU A C 1
ATOM 663 O O . LEU A 1 83 ? -6.513 -3.465 10.404 1.00 93.38 83 LEU A O 1
ATOM 667 N N . THR A 1 84 ? -6.488 -2.348 8.454 1.00 94.31 84 THR A N 1
ATOM 668 C CA . THR A 1 84 ? -7.740 -1.625 8.703 1.00 94.31 84 THR A CA 1
ATOM 669 C C . THR A 1 84 ? -8.949 -2.564 8.738 1.00 94.31 84 THR A C 1
ATOM 671 O O . THR A 1 84 ? -9.824 -2.386 9.579 1.00 94.31 84 THR A O 1
ATOM 674 N N . GLU A 1 85 ? -8.993 -3.597 7.893 1.00 93.50 85 GLU A N 1
ATOM 675 C CA . GLU A 1 85 ? -10.055 -4.614 7.924 1.00 93.50 85 GLU A CA 1
ATOM 676 C C . GLU A 1 85 ? -10.045 -5.410 9.239 1.00 93.50 85 GLU A C 1
ATOM 678 O O . GLU A 1 85 ? -11.090 -5.611 9.863 1.00 93.50 85 GLU A O 1
ATOM 683 N N . ASN A 1 86 ? -8.862 -5.811 9.707 1.00 94.75 86 ASN A N 1
ATOM 684 C CA . ASN A 1 86 ? -8.711 -6.485 10.996 1.00 94.75 86 ASN A CA 1
ATOM 685 C C . ASN A 1 86 ? -9.115 -5.572 12.162 1.00 94.75 86 ASN A C 1
ATOM 687 O O . ASN A 1 86 ? -9.762 -6.030 13.107 1.00 94.75 86 ASN A O 1
ATOM 691 N N . LEU A 1 87 ? -8.787 -4.279 12.084 1.00 93.94 87 LEU A N 1
ATOM 692 C CA . LEU A 1 87 ? -9.214 -3.285 13.066 1.00 93.94 87 LEU A CA 1
ATOM 693 C C . LEU A 1 87 ? -10.739 -3.126 13.078 1.00 93.94 87 LEU A C 1
ATOM 695 O O . LEU A 1 87 ? -11.343 -3.144 14.148 1.00 93.94 87 LEU A O 1
ATOM 699 N N . LEU A 1 88 ? -11.372 -3.056 11.905 1.00 94.69 88 LEU A N 1
ATOM 700 C CA . LEU A 1 88 ? -12.828 -2.995 11.780 1.00 94.69 88 LEU A CA 1
ATOM 701 C C . LEU A 1 88 ? -13.493 -4.240 12.381 1.00 94.69 88 LEU A C 1
ATOM 703 O O . LEU A 1 88 ? -14.433 -4.121 13.167 1.00 94.69 88 LEU A O 1
ATOM 707 N N . ARG A 1 89 ? -12.960 -5.433 12.088 1.00 93.62 89 ARG A N 1
ATOM 708 C CA . ARG A 1 89 ? -13.423 -6.694 12.687 1.00 93.62 89 ARG A CA 1
ATOM 709 C C . ARG A 1 89 ? -13.316 -6.652 14.213 1.00 93.62 89 ARG A C 1
ATOM 711 O O . ARG A 1 89 ? -14.249 -7.056 14.901 1.00 93.62 89 ARG A O 1
ATOM 718 N N . ARG A 1 90 ? -12.222 -6.108 14.752 1.00 92.81 90 ARG A N 1
ATOM 719 C CA . ARG A 1 90 ? -12.047 -5.925 16.199 1.00 92.81 90 ARG A CA 1
ATOM 720 C C . ARG A 1 90 ? -13.075 -4.954 16.786 1.00 92.81 90 ARG A C 1
ATOM 722 O O . ARG A 1 90 ? -13.585 -5.233 17.861 1.00 92.81 90 ARG A O 1
ATOM 729 N N . ILE A 1 91 ? -13.414 -3.860 16.102 1.00 93.31 91 ILE A N 1
ATOM 730 C CA . ILE A 1 91 ? -14.446 -2.912 16.567 1.00 93.31 91 ILE A CA 1
ATOM 731 C C . ILE A 1 91 ? -15.819 -3.578 16.645 1.00 93.31 91 ILE A C 1
ATOM 733 O O . ILE A 1 91 ? -16.529 -3.407 17.635 1.00 93.31 91 ILE A O 1
ATOM 737 N N . VAL A 1 92 ? -16.181 -4.354 15.622 1.00 92.88 92 VAL A N 1
ATOM 738 C CA . VAL A 1 92 ? -17.503 -4.986 15.531 1.00 92.88 92 VAL A CA 1
ATOM 739 C C . VAL A 1 92 ? -17.658 -6.130 16.537 1.00 92.88 92 VAL A C 1
ATOM 741 O O . VAL A 1 92 ? -18.683 -6.206 17.209 1.00 92.88 92 VAL A O 1
ATOM 744 N N . PHE A 1 93 ? -16.650 -6.997 16.668 1.00 93.94 93 PHE A N 1
ATOM 745 C CA . PHE A 1 93 ? -16.765 -8.253 17.424 1.00 93.94 93 PHE A CA 1
ATOM 746 C C . PHE A 1 93 ? -16.114 -8.240 18.811 1.00 93.94 93 PHE A C 1
ATOM 748 O O . PHE A 1 93 ? -16.081 -9.273 19.471 1.00 93.94 93 PHE A O 1
ATOM 755 N N . SER A 1 94 ? -15.549 -7.122 19.268 1.00 91.44 94 SER A N 1
ATOM 756 C CA . SER A 1 94 ? -14.930 -7.083 20.595 1.00 91.44 94 SER A CA 1
ATOM 757 C C . SER A 1 94 ? -15.958 -6.871 21.708 1.00 91.44 94 SER A C 1
ATOM 759 O O . SER A 1 94 ? -16.801 -5.977 21.637 1.00 91.44 94 SER A O 1
ATOM 761 N N . ASP A 1 95 ? -15.800 -7.620 22.798 1.00 93.12 95 ASP A N 1
ATOM 762 C CA . ASP A 1 95 ? -16.562 -7.446 24.045 1.00 93.12 95 ASP A CA 1
ATOM 763 C C . ASP A 1 95 ? -16.013 -6.317 24.941 1.00 93.12 95 ASP A C 1
ATOM 765 O O . ASP A 1 95 ? -16.457 -6.124 26.072 1.00 93.12 95 ASP A O 1
ATOM 769 N N . LEU A 1 96 ? -15.003 -5.570 24.475 1.00 90.88 96 LEU A N 1
ATOM 770 C CA . LEU A 1 96 ? -14.391 -4.500 25.258 1.00 90.88 96 LEU A CA 1
ATOM 771 C C . LEU A 1 96 ? -15.326 -3.283 25.381 1.00 90.88 96 LEU A C 1
ATOM 773 O O . LEU A 1 96 ? -16.030 -2.940 24.424 1.00 90.88 96 LEU A O 1
ATOM 777 N N . PRO A 1 97 ? -15.277 -2.565 26.522 1.00 91.31 97 PRO A N 1
ATOM 778 C CA . PRO A 1 97 ? -15.991 -1.304 26.671 1.00 91.31 97 PRO A CA 1
ATOM 779 C C . PRO A 1 97 ? -15.469 -0.282 25.659 1.00 91.31 97 PRO A C 1
ATOM 781 O O . PRO A 1 97 ? -14.261 -0.198 25.409 1.00 91.31 97 PRO A O 1
ATOM 784 N N . VAL A 1 98 ? -16.380 0.520 25.106 1.00 91.00 98 VAL A N 1
ATOM 785 C CA . VAL A 1 98 ? -16.109 1.406 23.965 1.00 91.00 98 VAL A CA 1
ATOM 786 C C . VAL A 1 98 ? -14.954 2.375 24.235 1.00 91.00 98 VAL A C 1
ATOM 788 O O . VAL A 1 98 ? -14.117 2.571 23.360 1.00 91.00 98 VAL A O 1
ATOM 791 N N . ALA A 1 99 ? -14.824 2.888 25.463 1.00 89.38 99 ALA A N 1
ATOM 792 C CA . ALA A 1 99 ? -13.727 3.779 25.850 1.00 89.38 99 ALA A CA 1
ATOM 793 C C . ALA A 1 99 ? -12.330 3.175 25.594 1.00 89.38 99 ALA A C 1
ATOM 795 O O . ALA A 1 99 ? -11.479 3.824 24.998 1.00 89.38 99 ALA A O 1
ATOM 796 N N . LYS A 1 100 ? -12.110 1.901 25.954 1.00 91.44 100 LYS A N 1
ATOM 797 C CA . LYS A 1 100 ? -10.826 1.212 25.699 1.00 91.44 100 LYS A CA 1
ATOM 798 C C . LYS A 1 100 ? -10.612 0.909 24.217 1.00 91.44 100 LYS A C 1
ATOM 800 O O . LYS A 1 100 ? -9.484 0.741 23.762 1.00 91.44 100 LYS A O 1
ATOM 805 N N . LEU A 1 101 ? -11.711 0.770 23.487 1.00 91.12 101 LEU A N 1
ATOM 806 C CA . LEU A 1 101 ? -11.726 0.468 22.066 1.00 91.12 101 LEU A CA 1
ATOM 807 C C . LEU A 1 101 ? -11.288 1.686 21.250 1.00 91.12 101 LEU A C 1
ATOM 809 O O . LEU A 1 101 ? -10.497 1.533 20.327 1.00 91.12 101 LEU A O 1
ATOM 813 N N . VAL A 1 102 ? -11.734 2.881 21.643 1.00 92.19 102 VAL A N 1
ATOM 814 C CA . VAL A 1 102 ? -11.312 4.153 21.043 1.00 92.19 102 VAL A CA 1
ATOM 815 C C . VAL A 1 102 ? -9.799 4.334 21.156 1.00 92.19 102 VAL A C 1
ATOM 817 O O . VAL A 1 102 ? -9.152 4.548 20.134 1.00 92.19 102 VAL A O 1
ATOM 820 N N . ASP A 1 103 ? -9.222 4.162 22.350 1.00 92.06 103 ASP A N 1
ATOM 821 C CA . ASP A 1 103 ? -7.772 4.305 22.554 1.00 92.06 103 ASP A CA 1
ATOM 822 C C . ASP A 1 103 ? -6.974 3.334 21.668 1.00 92.06 103 ASP A C 1
ATOM 824 O O . ASP A 1 103 ? -6.041 3.733 20.971 1.00 92.06 103 ASP A O 1
ATOM 828 N N . ALA A 1 104 ? -7.397 2.065 21.622 1.00 90.94 104 ALA A N 1
ATOM 829 C CA . ALA A 1 104 ? -6.759 1.049 20.787 1.00 90.94 104 ALA A CA 1
ATOM 830 C C . ALA A 1 104 ? -6.896 1.343 19.281 1.00 90.94 104 ALA A C 1
ATOM 832 O O . ALA A 1 104 ? -5.975 1.076 18.511 1.00 90.94 104 ALA A O 1
ATOM 833 N N . VAL A 1 105 ? -8.039 1.884 18.846 1.00 93.31 105 VAL A N 1
ATOM 834 C CA . VAL A 1 105 ? -8.269 2.266 17.445 1.00 93.31 105 VAL A CA 1
ATOM 835 C C . VAL A 1 105 ? -7.414 3.463 17.057 1.00 93.31 105 VAL A C 1
ATOM 837 O O . VAL A 1 105 ? -6.844 3.450 15.969 1.00 93.31 105 VAL A O 1
ATOM 840 N N . ILE A 1 106 ? -7.280 4.462 17.930 1.00 92.38 106 ILE A N 1
ATOM 841 C CA . ILE A 1 106 ? -6.417 5.626 17.697 1.00 92.38 106 ILE A CA 1
ATOM 842 C C . ILE A 1 106 ? -4.954 5.189 17.565 1.00 92.38 106 ILE A C 1
ATOM 844 O O . ILE A 1 106 ? -4.269 5.620 16.635 1.00 92.38 106 ILE A O 1
ATOM 848 N N . GLU A 1 107 ? -4.480 4.314 18.451 1.00 93.00 107 GLU A N 1
ATOM 849 C CA . GLU A 1 107 ? -3.110 3.796 18.408 1.00 93.00 107 GLU A CA 1
ATOM 850 C C . GLU A 1 107 ? -2.835 3.007 17.117 1.00 93.00 107 GLU A C 1
ATOM 852 O O . GLU A 1 107 ? -1.863 3.288 16.408 1.00 93.00 107 GLU A O 1
ATOM 857 N N . GLU A 1 108 ? -3.715 2.067 16.758 1.00 91.44 108 GLU A N 1
ATOM 858 C CA . GLU A 1 108 ? -3.564 1.284 15.527 1.00 91.44 108 GLU A CA 1
ATOM 859 C C . GLU A 1 108 ? -3.699 2.157 14.274 1.00 91.44 108 GLU A C 1
ATOM 861 O O . GLU A 1 108 ? -2.935 1.992 13.323 1.00 91.44 108 GLU A O 1
ATOM 866 N N . MET A 1 109 ? -4.603 3.141 14.269 1.00 91.06 109 MET A N 1
ATOM 867 C CA . MET A 1 109 ? -4.716 4.088 13.157 1.00 91.06 109 MET A CA 1
ATOM 868 C C . MET A 1 109 ? -3.474 4.956 13.007 1.00 91.06 109 MET A C 1
ATOM 870 O O . MET A 1 109 ? -3.018 5.156 11.882 1.00 91.06 109 MET A O 1
ATOM 874 N N . SER A 1 110 ? -2.890 5.411 14.115 1.00 90.88 110 SER A N 1
ATOM 875 C CA . SER A 1 110 ? -1.612 6.125 14.108 1.00 90.88 110 SER A CA 1
ATOM 876 C C . SER A 1 110 ? -0.507 5.259 13.500 1.00 90.88 110 SER A C 1
ATOM 878 O O . SER A 1 110 ? 0.239 5.716 12.633 1.00 90.88 110 SER A O 1
ATOM 880 N N . ARG A 1 111 ? -0.448 3.972 13.863 1.00 89.31 111 ARG A N 1
ATOM 881 C CA . ARG A 1 111 ? 0.520 3.020 13.299 1.00 89.31 111 ARG A CA 1
ATOM 882 C C . ARG A 1 111 ? 0.301 2.757 11.808 1.00 89.31 111 ARG A C 1
ATOM 884 O O . ARG A 1 111 ? 1.272 2.630 11.067 1.00 89.31 111 ARG A O 1
ATOM 891 N N . ILE A 1 112 ? -0.949 2.665 11.360 1.00 89.50 112 ILE A N 1
ATOM 892 C CA . ILE A 1 112 ? -1.290 2.477 9.940 1.00 89.50 112 ILE A CA 1
ATOM 893 C C . ILE A 1 112 ? -0.933 3.732 9.130 1.00 89.50 112 ILE A C 1
ATOM 895 O O . ILE A 1 112 ? -0.479 3.612 7.989 1.00 89.50 112 ILE A O 1
ATOM 899 N N . ASP A 1 113 ? -1.096 4.918 9.718 1.00 85.62 113 ASP A N 1
ATOM 900 C CA . ASP A 1 113 ? -0.796 6.195 9.067 1.00 85.62 113 ASP A CA 1
ATOM 901 C C . ASP A 1 113 ? 0.681 6.562 9.066 1.00 85.62 113 ASP A C 1
ATOM 903 O O . ASP A 1 113 ? 1.097 7.300 8.166 1.00 85.62 113 ASP A O 1
ATOM 907 N N . GLN A 1 114 ? 1.485 6.024 9.993 1.00 85.25 114 GLN A N 1
ATOM 908 C CA . GLN A 1 114 ? 2.941 6.144 9.927 1.00 85.25 114 GLN A CA 1
ATOM 909 C C . GLN A 1 114 ? 3.391 5.736 8.521 1.00 85.25 114 GLN A C 1
ATOM 911 O O . GLN A 1 114 ? 3.136 4.623 8.060 1.00 85.25 114 GLN A O 1
ATOM 916 N N . GLY A 1 115 ? 3.931 6.721 7.799 1.00 76.56 115 GLY A N 1
ATOM 917 C CA . GLY A 1 115 ? 4.215 6.666 6.371 1.00 76.56 115 GLY A CA 1
ATOM 918 C C . GLY A 1 115 ? 5.325 5.680 6.016 1.00 76.56 115 GLY A C 1
ATOM 919 O O . GLY A 1 115 ? 5.409 4.561 6.517 1.00 76.56 115 GLY A O 1
ATOM 920 N N . PHE A 1 116 ? 6.213 6.098 5.125 1.00 70.62 116 PHE A N 1
ATOM 921 C CA . PHE A 1 116 ? 7.408 5.325 4.822 1.00 70.62 116 PHE A CA 1
ATOM 922 C C . PHE A 1 116 ? 8.382 5.424 5.998 1.00 70.62 116 PHE A C 1
ATOM 924 O O . PHE A 1 116 ? 9.103 6.407 6.152 1.00 70.62 116 PHE A O 1
ATOM 931 N N . GLY A 1 117 ? 8.383 4.403 6.853 1.00 67.00 117 GLY A N 1
ATOM 932 C CA . GLY A 1 117 ? 9.456 4.199 7.812 1.00 67.00 117 GLY A CA 1
ATOM 933 C C . GLY A 1 117 ? 10.693 3.742 7.055 1.00 67.00 117 GLY A C 1
ATOM 934 O O . GLY A 1 117 ? 10.775 2.581 6.659 1.00 67.00 117 GLY A O 1
ATOM 935 N N . PHE A 1 118 ? 11.650 4.641 6.833 1.00 65.19 118 PHE A N 1
ATOM 936 C CA . PHE A 1 118 ? 12.985 4.217 6.435 1.00 65.19 118 PHE A CA 1
ATOM 937 C C . PHE A 1 118 ? 13.603 3.528 7.652 1.00 65.19 118 PHE A C 1
ATOM 939 O O . PHE A 1 118 ? 13.790 4.200 8.672 1.00 65.19 118 PHE A O 1
ATOM 946 N N . PRO A 1 119 ? 13.894 2.212 7.610 1.00 63.53 119 PRO A N 1
ATOM 947 C CA . PRO A 1 119 ? 14.709 1.623 8.655 1.00 63.53 119 PRO A CA 1
ATOM 948 C C . PRO A 1 119 ? 16.017 2.407 8.641 1.00 63.53 119 PRO A C 1
ATOM 950 O O . PRO A 1 119 ? 16.695 2.457 7.614 1.00 63.53 119 PRO A O 1
ATOM 953 N N . ALA A 1 120 ? 16.314 3.109 9.736 1.00 56.94 120 ALA A N 1
ATOM 954 C CA . ALA A 1 120 ? 17.540 3.876 9.853 1.00 56.94 120 ALA A CA 1
ATOM 955 C C . ALA A 1 120 ? 18.701 2.944 9.491 1.00 56.94 120 ALA A C 1
ATOM 957 O O . ALA A 1 120 ? 18.951 1.956 10.182 1.00 56.94 120 ALA A O 1
ATOM 958 N N . SER A 1 121 ? 19.362 3.225 8.367 1.00 58.34 121 SER A N 1
ATOM 959 C CA . SER A 1 121 ? 20.576 2.531 7.960 1.00 58.34 121 SER A CA 1
ATOM 960 C C . SER A 1 121 ? 21.646 2.859 8.996 1.00 58.34 121 SER A C 1
ATOM 962 O O . SER A 1 121 ? 22.333 3.873 8.900 1.00 58.34 121 SER A O 1
ATOM 964 N N . GLY A 1 122 ? 21.722 2.051 10.051 1.00 55.03 122 GLY A N 1
ATOM 965 C CA . GLY A 1 122 ? 22.522 2.356 11.225 1.00 55.03 122 GLY A CA 1
ATOM 966 C C . GLY A 1 122 ? 22.875 1.106 12.013 1.00 55.03 122 GLY A C 1
ATOM 967 O O . GLY A 1 122 ? 22.089 0.647 12.832 1.00 55.03 122 GLY A O 1
ATOM 968 N N . LYS A 1 123 ? 24.119 0.652 11.801 1.00 49.56 123 LYS A N 1
ATOM 969 C CA . LYS A 1 123 ? 24.893 -0.341 12.570 1.00 49.56 123 LYS A CA 1
ATOM 970 C C . LYS A 1 123 ? 24.481 -1.812 12.443 1.00 49.56 123 LYS A C 1
ATOM 972 O O . LYS A 1 123 ? 23.766 -2.331 13.286 1.00 49.56 123 LYS A O 1
ATOM 977 N N . LYS A 1 124 ? 25.114 -2.505 11.488 1.00 50.03 124 LYS A N 1
ATOM 978 C CA . LYS A 1 124 ? 26.129 -3.551 11.761 1.00 50.03 124 LYS A CA 1
ATOM 979 C C . LYS A 1 124 ? 27.017 -3.752 10.523 1.00 50.03 124 LYS A C 1
ATOM 981 O O . LYS A 1 124 ? 26.858 -4.702 9.772 1.00 50.03 124 LYS A O 1
ATOM 986 N N . ALA A 1 125 ? 27.947 -2.826 10.316 1.00 46.47 125 ALA A N 1
ATOM 987 C CA . ALA A 1 125 ? 29.167 -3.073 9.555 1.00 46.47 125 ALA A CA 1
ATOM 988 C C . ALA A 1 125 ? 30.315 -2.769 10.523 1.00 46.47 125 ALA A C 1
ATOM 990 O O . ALA A 1 125 ? 30.450 -1.629 10.961 1.00 46.47 125 ALA A O 1
ATOM 991 N N . GLY A 1 126 ? 31.046 -3.806 10.929 1.00 47.88 126 GLY A N 1
ATOM 992 C CA . GLY A 1 126 ? 32.143 -3.712 11.893 1.00 47.88 126 GLY A CA 1
ATOM 993 C C . GLY A 1 126 ? 31.835 -4.374 13.233 1.00 47.88 126 GLY A C 1
ATOM 994 O O . GLY A 1 126 ? 31.681 -3.684 14.228 1.00 47.88 126 GLY A O 1
ATOM 995 N N . GLU A 1 127 ? 31.710 -5.700 13.240 1.00 45.94 127 GLU A N 1
ATOM 996 C CA . GLU A 1 127 ? 32.017 -6.564 14.391 1.00 45.94 127 GLU A CA 1
ATOM 997 C C . GLU A 1 127 ? 31.972 -8.010 13.877 1.00 45.94 127 GLU A C 1
ATOM 999 O O . GLU A 1 127 ? 30.920 -8.651 13.867 1.00 45.94 127 GLU A O 1
ATOM 1004 N N . GLY A 1 128 ? 33.094 -8.494 13.338 1.00 42.69 128 GLY A N 1
ATOM 1005 C CA . GLY A 1 128 ? 33.158 -9.862 12.830 1.00 42.69 128 GLY A CA 1
ATOM 1006 C C . GLY A 1 128 ? 34.356 -10.224 11.961 1.00 42.69 128 GLY A C 1
ATOM 1007 O O . GLY A 1 128 ? 34.182 -11.072 11.100 1.00 42.69 128 GLY A O 1
ATOM 1008 N N . GLU A 1 129 ? 35.534 -9.631 12.150 1.00 48.84 129 GLU A N 1
ATOM 1009 C CA . GLU A 1 129 ? 36.794 -10.212 11.663 1.00 48.84 129 GLU A CA 1
ATOM 1010 C C . GLU A 1 129 ? 37.962 -9.691 12.524 1.00 48.84 129 GLU A C 1
ATOM 1012 O O . GLU A 1 129 ? 37.932 -8.530 12.919 1.00 48.84 129 GLU A O 1
ATOM 1017 N N . GLU A 1 130 ? 38.924 -10.578 12.831 1.00 40.78 130 GLU A N 1
ATOM 1018 C CA . GLU A 1 130 ? 40.032 -10.491 13.821 1.00 40.78 130 GLU A CA 1
ATOM 1019 C C . GLU A 1 130 ? 39.608 -10.620 15.307 1.00 40.78 130 GLU A C 1
ATOM 1021 O O . GLU A 1 130 ? 38.753 -9.897 15.791 1.00 40.78 130 GLU A O 1
ATOM 1026 N N . GLU A 1 131 ? 40.090 -11.541 16.151 1.00 40.97 131 GLU A N 1
ATOM 1027 C CA . GLU A 1 131 ? 41.285 -12.390 16.164 1.00 40.97 131 GLU A CA 1
ATOM 1028 C C . GLU A 1 131 ? 40.978 -13.762 16.806 1.00 40.97 131 GLU A C 1
ATOM 1030 O O . GLU A 1 131 ? 40.394 -13.866 17.888 1.00 40.97 131 GLU A O 1
ATOM 1035 N N . ARG A 1 132 ? 41.497 -14.840 16.211 1.00 39.97 132 ARG A N 1
ATOM 1036 C CA . ARG A 1 132 ? 41.935 -16.025 16.962 1.00 39.97 132 ARG A CA 1
ATOM 1037 C C . ARG A 1 132 ? 43.410 -16.242 16.663 1.00 39.97 132 ARG A C 1
ATOM 1039 O O . ARG A 1 132 ? 43.715 -16.929 15.700 1.00 39.97 132 ARG A O 1
ATOM 1046 N N . HIS A 1 133 ? 44.301 -15.713 17.501 1.00 36.34 133 HIS A N 1
ATOM 1047 C CA . HIS A 1 133 ? 45.551 -16.385 17.875 1.00 36.34 133 HIS A CA 1
ATOM 1048 C C . HIS A 1 133 ? 46.309 -15.625 18.982 1.00 36.34 133 HIS A C 1
ATOM 1050 O O . HIS A 1 133 ? 46.769 -14.518 18.775 1.00 36.34 133 HIS A O 1
ATOM 1056 N N . GLY A 1 134 ? 46.557 -16.297 20.117 1.00 32.03 134 GLY A N 1
ATOM 1057 C CA . GLY A 1 134 ? 47.868 -16.224 20.782 1.00 32.03 134 GLY A CA 1
ATOM 1058 C C . GLY A 1 134 ? 48.082 -15.312 22.005 1.00 32.03 134 GLY A C 1
ATOM 1059 O O . GLY A 1 134 ? 48.536 -14.191 21.875 1.00 32.03 134 GLY A O 1
ATOM 1060 N N . LYS A 1 135 ? 47.986 -15.932 23.194 1.00 36.19 135 LYS A N 1
ATOM 1061 C CA . LYS A 1 135 ? 48.894 -15.815 24.368 1.00 36.19 135 LYS A CA 1
ATOM 1062 C C . LYS A 1 135 ? 49.147 -14.445 25.053 1.00 36.19 135 LYS A C 1
ATOM 1064 O O . LYS A 1 135 ? 50.020 -13.694 24.654 1.00 36.19 135 LYS A O 1
ATOM 1069 N N . GLY A 1 136 ? 48.636 -14.357 26.292 1.00 31.52 136 GLY A N 1
ATOM 1070 C CA . GLY A 1 136 ? 49.457 -14.167 27.508 1.00 31.52 136 GLY A CA 1
ATOM 1071 C C . GLY A 1 136 ? 49.590 -12.751 28.099 1.00 31.52 136 GLY A C 1
ATOM 1072 O O . GLY A 1 136 ? 50.134 -11.869 27.456 1.00 31.52 136 GLY A O 1
ATOM 1073 N N . GLY A 1 137 ? 49.222 -12.577 29.385 1.00 33.69 137 GLY A N 1
ATOM 1074 C CA . GLY A 1 137 ? 49.756 -11.485 30.227 1.00 33.69 137 GLY A CA 1
ATOM 1075 C C . GLY A 1 137 ? 48.795 -10.757 31.190 1.00 33.69 137 GLY A C 1
ATOM 1076 O O . GLY A 1 137 ? 48.308 -9.681 30.889 1.00 33.69 137 GLY A O 1
ATOM 1077 N N . THR A 1 138 ? 48.572 -11.346 32.368 1.00 32.66 138 THR A N 1
ATOM 1078 C CA . THR A 1 138 ? 48.527 -10.773 33.742 1.00 32.66 138 THR A CA 1
ATOM 1079 C C . THR A 1 138 ? 47.963 -9.352 34.070 1.00 32.66 138 THR A C 1
ATOM 1081 O O . THR A 1 138 ? 48.646 -8.348 33.934 1.00 32.66 138 THR A O 1
ATOM 1084 N N . VAL A 1 139 ? 46.778 -9.345 34.720 1.00 42.00 139 VAL A N 1
ATOM 1085 C CA . VAL A 1 139 ? 46.304 -8.631 35.956 1.00 42.00 139 VAL A CA 1
ATOM 1086 C C . VAL A 1 139 ? 46.356 -7.082 36.101 1.00 42.00 139 VAL A C 1
ATOM 1088 O O . VAL A 1 139 ? 47.407 -6.517 36.381 1.00 42.00 139 VAL A O 1
ATOM 1091 N N . LYS A 1 140 ? 45.173 -6.434 36.234 1.00 38.56 140 LYS A N 1
ATOM 1092 C CA . LYS A 1 140 ? 44.653 -5.819 37.498 1.00 38.56 140 LYS A CA 1
ATOM 1093 C C . LYS A 1 140 ? 43.180 -5.332 37.402 1.00 38.56 140 LYS A C 1
ATOM 1095 O O . LYS A 1 140 ? 42.731 -4.995 36.312 1.00 38.56 140 LYS A O 1
ATOM 1100 N N . PRO A 1 141 ? 42.428 -5.268 38.530 1.00 49.75 141 PRO A N 1
ATOM 1101 C CA . PRO A 1 141 ? 40.987 -4.979 38.569 1.00 49.75 141 PRO A CA 1
ATOM 1102 C C . PRO A 1 141 ? 40.641 -3.526 38.973 1.00 49.75 141 PRO A C 1
ATOM 1104 O O . PRO A 1 141 ? 41.308 -2.935 39.822 1.00 49.75 141 PRO A O 1
ATOM 1107 N N . LYS A 1 142 ? 39.539 -2.977 38.436 1.00 37.31 142 LYS A N 1
ATOM 1108 C CA . LYS A 1 142 ? 38.777 -1.824 38.982 1.00 37.31 142 LYS A CA 1
ATOM 1109 C C . LYS A 1 142 ? 37.411 -1.773 38.267 1.00 37.31 142 LYS A C 1
ATOM 1111 O O . LYS A 1 142 ? 37.369 -1.636 37.058 1.00 37.31 142 LYS A O 1
ATOM 1116 N N . ALA A 1 143 ? 36.312 -2.175 38.904 1.00 36.09 143 ALA A N 1
ATOM 1117 C CA . ALA A 1 143 ? 35.434 -1.402 39.795 1.00 36.09 143 ALA A CA 1
ATOM 1118 C C . ALA A 1 143 ? 34.129 -0.949 39.101 1.00 36.09 143 ALA A C 1
ATOM 1120 O O . ALA A 1 143 ? 34.137 -0.094 38.229 1.00 36.09 143 ALA A O 1
ATOM 1121 N N . LYS A 1 144 ? 33.026 -1.557 39.568 1.00 41.56 144 LYS A N 1
ATOM 1122 C CA . LYS A 1 144 ? 31.641 -1.061 39.715 1.00 41.56 144 LYS A CA 1
ATOM 1123 C C . LYS A 1 144 ? 31.135 0.034 38.753 1.00 41.56 144 LYS A C 1
ATOM 1125 O O . LYS A 1 144 ? 31.412 1.210 38.947 1.00 41.56 144 LYS A O 1
ATOM 1130 N N . GLY A 1 145 ? 30.189 -0.354 37.896 1.00 36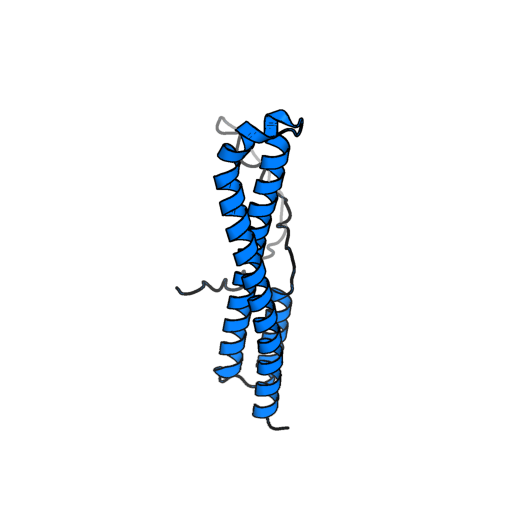.00 145 GLY A N 1
ATOM 1131 C CA . GLY A 1 145 ? 29.151 0.508 37.315 1.00 36.00 145 GLY A CA 1
ATOM 1132 C C . GLY A 1 145 ? 27.876 -0.319 37.113 1.00 36.00 145 GLY A C 1
ATOM 1133 O O . GLY A 1 145 ? 27.952 -1.444 36.632 1.00 36.00 145 GLY A O 1
ATOM 1134 N N . GLY A 1 146 ? 26.741 0.167 37.615 1.00 39.72 146 GLY A N 1
ATOM 1135 C CA . GLY A 1 146 ? 25.545 -0.620 37.929 1.00 39.72 146 GLY A CA 1
ATOM 1136 C C . GLY A 1 146 ? 24.769 -1.212 36.747 1.00 39.72 146 GLY A C 1
ATOM 1137 O O . GLY A 1 146 ? 24.719 -0.660 35.653 1.00 39.72 146 GLY A O 1
ATOM 1138 N N . LYS A 1 147 ? 24.104 -2.338 37.035 1.00 45.41 147 LYS A N 1
ATOM 1139 C CA . LYS A 1 147 ? 23.050 -2.958 36.224 1.00 45.41 147 LYS A CA 1
ATOM 1140 C C . LYS A 1 147 ? 21.894 -1.974 36.001 1.00 45.41 147 LYS A C 1
ATOM 1142 O O . LYS A 1 147 ? 21.195 -1.647 36.955 1.00 45.41 147 LYS A O 1
ATOM 1147 N N . ALA A 1 148 ? 21.622 -1.627 34.749 1.00 50.53 148 ALA A N 1
ATOM 1148 C CA . ALA A 1 148 ? 20.270 -1.319 34.297 1.00 50.53 148 ALA A CA 1
ATOM 1149 C C . ALA A 1 148 ? 19.799 -2.511 33.455 1.00 50.53 148 ALA A C 1
ATOM 1151 O O . ALA A 1 148 ? 20.425 -2.860 32.456 1.00 50.53 148 ALA A O 1
ATOM 1152 N N . ALA A 1 149 ? 18.755 -3.198 33.917 1.00 55.78 149 ALA A N 1
ATOM 1153 C CA . ALA A 1 149 ? 18.132 -4.277 33.164 1.00 55.78 149 ALA A CA 1
ATOM 1154 C C . ALA A 1 149 ? 17.535 -3.704 31.865 1.00 55.78 149 ALA A C 1
ATOM 1156 O O . ALA A 1 149 ? 16.845 -2.685 31.937 1.00 55.78 149 ALA A O 1
ATOM 1157 N N . PRO A 1 150 ? 17.760 -4.317 30.690 1.00 53.62 150 PRO A N 1
ATOM 1158 C CA . PRO A 1 150 ? 17.032 -3.919 29.496 1.00 53.62 150 PRO A CA 1
ATOM 1159 C C . PRO A 1 150 ? 15.547 -4.235 29.701 1.00 53.62 150 PRO A C 1
ATOM 1161 O O . PRO A 1 150 ? 15.181 -5.334 30.128 1.00 53.62 150 PRO A O 1
ATOM 1164 N N . ALA A 1 151 ? 14.701 -3.239 29.436 1.00 60.59 151 ALA A N 1
ATOM 1165 C CA . ALA A 1 151 ? 13.255 -3.379 29.445 1.00 60.59 151 ALA A CA 1
ATOM 1166 C C . ALA A 1 151 ? 12.842 -4.573 28.571 1.00 60.59 151 ALA A C 1
ATOM 1168 O O . ALA A 1 151 ? 13.361 -4.754 27.468 1.00 60.59 151 ALA A O 1
ATOM 1169 N N . LYS A 1 152 ? 11.920 -5.398 29.083 1.00 62.50 152 LYS A N 1
ATOM 1170 C CA . LYS A 1 152 ? 11.327 -6.500 28.318 1.00 62.50 152 LYS A CA 1
ATOM 1171 C C . LYS A 1 152 ? 10.762 -5.936 27.005 1.00 62.50 152 LYS A C 1
ATOM 1173 O O . LYS A 1 152 ? 9.993 -4.976 27.074 1.00 62.50 152 LYS A O 1
ATOM 1178 N N . PRO A 1 153 ? 11.100 -6.507 25.837 1.00 59.44 153 PRO A N 1
ATOM 1179 C CA . PRO A 1 153 ? 10.430 -6.140 24.599 1.00 59.44 153 PRO A CA 1
ATOM 1180 C C . PRO A 1 153 ? 8.940 -6.479 24.720 1.00 59.44 153 PRO A C 1
ATOM 1182 O O . PRO A 1 153 ? 8.573 -7.525 25.262 1.00 59.44 153 PRO A O 1
ATOM 1185 N N . ALA A 1 154 ? 8.090 -5.563 24.252 1.00 62.84 154 ALA A N 1
ATOM 1186 C CA . ALA A 1 154 ? 6.657 -5.792 24.134 1.00 62.84 154 ALA A CA 1
ATOM 1187 C C . ALA A 1 154 ? 6.399 -7.060 23.294 1.00 62.84 154 ALA A C 1
ATOM 1189 O O . ALA A 1 154 ? 7.181 -7.345 22.381 1.00 62.84 154 ALA A O 1
ATOM 1190 N N . PRO A 1 155 ? 5.344 -7.836 23.599 1.00 63.72 155 PRO A N 1
ATOM 1191 C CA . PRO A 1 155 ? 5.041 -9.057 22.865 1.00 63.72 155 PRO A CA 1
ATOM 1192 C C . PRO A 1 155 ? 4.829 -8.734 21.383 1.00 63.72 155 PRO A C 1
ATOM 1194 O O . PRO A 1 155 ? 3.907 -8.011 21.011 1.00 63.72 155 PRO A O 1
ATOM 1197 N N . VAL A 1 156 ? 5.715 -9.275 20.549 1.00 65.12 156 VAL A N 1
ATOM 1198 C CA . VAL A 1 156 ? 5.559 -9.309 19.097 1.00 65.12 156 VAL A CA 1
ATOM 1199 C C . VAL A 1 156 ? 4.380 -10.232 18.816 1.00 65.12 156 VAL A C 1
ATOM 1201 O O . VAL A 1 156 ? 4.410 -11.406 19.176 1.00 65.12 156 VAL A O 1
ATOM 1204 N N . PHE A 1 157 ? 3.307 -9.679 18.256 1.00 64.94 157 PHE A N 1
ATOM 1205 C CA . PHE A 1 157 ? 2.125 -10.452 17.903 1.00 64.94 157 PHE A CA 1
ATOM 1206 C C . PHE A 1 157 ? 2.390 -11.138 16.562 1.00 64.94 157 PHE A C 1
ATOM 1208 O O . PHE A 1 157 ? 2.418 -10.477 15.522 1.00 64.94 157 PHE A O 1
ATOM 1215 N N . ASP A 1 158 ? 2.627 -12.448 16.601 1.00 63.72 158 ASP A N 1
ATOM 1216 C CA . ASP A 1 158 ? 2.730 -13.260 15.395 1.00 63.72 158 ASP A CA 1
ATOM 1217 C C . ASP A 1 158 ? 1.370 -13.274 14.681 1.00 63.72 158 ASP A C 1
ATOM 1219 O O . ASP A 1 158 ? 0.354 -13.622 15.297 1.00 63.72 158 ASP A O 1
ATOM 1223 N N . PRO A 1 159 ? 1.304 -12.889 13.395 1.00 55.78 159 PRO A N 1
ATOM 1224 C CA . PRO A 1 159 ? 0.098 -13.087 12.613 1.00 55.78 159 PRO A CA 1
ATOM 1225 C C . PRO A 1 159 ? -0.122 -14.596 12.462 1.00 55.78 159 PRO A C 1
ATOM 1227 O O . PRO A 1 159 ? 0.669 -15.288 11.823 1.00 55.78 159 PRO A O 1
ATOM 1230 N N . GLN A 1 160 ? -1.183 -15.109 13.088 1.00 67.19 160 GLN A N 1
ATOM 1231 C CA . GLN A 1 160 ? -1.668 -16.463 12.825 1.00 67.19 160 GLN A CA 1
ATOM 1232 C C . GLN A 1 160 ? -2.053 -16.588 11.334 1.00 67.19 160 GLN A C 1
ATOM 1234 O O . GLN A 1 160 ? -2.547 -15.604 10.769 1.00 67.19 160 GLN A O 1
ATOM 1239 N N . PRO A 1 161 ? -1.780 -17.750 10.710 1.00 57.56 161 PRO A N 1
ATOM 1240 C CA . PRO A 1 161 ? -2.000 -18.005 9.285 1.00 57.56 161 PRO A CA 1
ATOM 1241 C C . PRO A 1 161 ? -3.475 -17.977 8.867 1.00 57.56 161 PRO A C 1
ATOM 1243 O O . PRO A 1 161 ? -4.349 -18.286 9.709 1.00 57.56 161 PRO A O 1
#

Radius of gyration: 26.82 Å; chains: 1; bounding box: 76×26×75 Å

Sequence (161 aa):
MDDDSLRIALAQDVHIKQWSYGWLNKVFFVLAMLLSVAVMVWPLMAVTINARGVDAAVAQTVVTALDGFAIYFYQFYKKRQVLTENLLRRIVFSDLPVAKLVDAVIEEMSRIDQGFGFPASGKKAGEGEEERHGKGGTVKPKAKGGKAAPAKPAPVFDPQP

Foldseek 3Di:
DDQVVVLVVLLVVLVVVLVVLVVQLVVLVVQLVVLVVVLVCLVVCVVVCVVPPDPSVVVSVVSVVSNVVSVVSNVLSVVLSVLSVVLSVCSVPPPDRSVVNVVVSVVSVVVSPPDDDDPPPDDDDDDDDDDPDDDDDDDDDDDDDDDDDPDDDDDDDDPDD

Organism: NCBI:txid563162

Secondary structure (DSSP, 8-state):
--HHHHHHHHHHHHHHHHHHHHHHHHHHHHHHHHHHHHHHHHHHHHHHHGGGT--HHHHHHHHHHHHHHHHHHHHHHHHHHHHHHHHHHHHHH--S-HHHHHHHHHHHHHHHH---------S-SSSS--------------------PPPPPP-------

pLDDT: mean 78.33, std 19.95, range [31.52, 96.31]